Protein AF-A0A6H1P754-F1 (afdb_monomer)

Radius of gyration: 12.23 Å; Cα contacts (8 Å, |Δi|>4): 51; chains: 1; bounding box: 32×21×34 Å

Mean predicted aligned error: 3.3 Å

pLDDT: mean 93.83, std 8.82, range [50.88, 98.62]

Sequence (64 aa):
MTEPDVYQMNGYKNRQDYLNSLADEHALPEKVVELMANMLGPEEDFDGLVALVEDASASGEFDY

Solvent-accessible surface area (backbone atoms only — not comparable to full-atom values): 3833 Å² total; per-residue (Å²): 133,83,80,75,51,78,38,44,74,70,74,28,90,35,66,67,54,44,44,44,50,55,11,62,78,50,60,44,59,50,69,58,44,52,52,51,38,65,70,71,32,79,90,29,52,89,50,60,38,50,57,51,50,52,53,54,45,72,68,51,84,63,79,125

Structure (mmCIF, N/CA/C/O backbone):
data_AF-A0A6H1P754-F1
#
_entry.id   AF-A0A6H1P754-F1
#
loop_
_atom_site.group_PDB
_atom_site.id
_atom_site.type_symbol
_atom_site.label_atom_id
_atom_site.label_alt_id
_atom_site.label_comp_id
_atom_site.label_asym_id
_atom_site.label_entity_id
_atom_site.label_seq_id
_atom_site.pdbx_PDB_ins_code
_atom_site.Cartn_x
_atom_site.Cartn_y
_atom_site.Cartn_z
_atom_site.occupancy
_atom_site.B_iso_or_equiv
_atom_site.auth_seq_id
_atom_site.auth_comp_id
_atom_site.auth_asym_id
_atom_site.auth_atom_id
_atom_site.pdbx_PDB_model_num
ATOM 1 N N . MET A 1 1 ? -21.728 -0.711 18.682 1.00 50.88 1 MET A N 1
ATOM 2 C CA . MET A 1 1 ? -21.251 -1.135 17.350 1.00 50.88 1 MET A CA 1
ATOM 3 C C . MET A 1 1 ? -20.259 -0.074 16.922 1.00 50.88 1 MET A C 1
ATOM 5 O O . MET A 1 1 ? -20.590 1.094 17.076 1.00 50.88 1 MET A O 1
ATOM 9 N N . THR A 1 2 ? -19.034 -0.449 16.563 1.00 76.50 2 THR A N 1
ATOM 10 C CA . THR A 1 2 ? -18.021 0.493 16.064 1.00 76.50 2 THR A CA 1
ATOM 11 C C . THR A 1 2 ? -18.396 0.942 14.657 1.00 76.50 2 THR A C 1
ATOM 13 O O . THR A 1 2 ? -18.934 0.143 13.889 1.00 76.50 2 THR A O 1
ATOM 16 N N . GLU A 1 3 ? -18.163 2.214 14.347 1.00 81.75 3 GLU A N 1
ATOM 17 C CA . GLU A 1 3 ? -18.280 2.718 12.978 1.00 81.75 3 GLU A CA 1
ATOM 18 C C . GLU A 1 3 ? -17.247 2.012 12.083 1.00 81.75 3 GLU A C 1
ATOM 20 O O . GLU A 1 3 ? -16.158 1.691 12.573 1.00 81.75 3 GLU A O 1
ATOM 25 N N . PRO A 1 4 ? -17.590 1.709 10.817 1.00 84.19 4 PRO A N 1
ATOM 26 C CA . PRO A 1 4 ? -16.647 1.107 9.886 1.00 84.19 4 PRO A CA 1
ATOM 27 C C . PRO A 1 4 ? -15.487 2.066 9.612 1.00 84.19 4 PRO A C 1
ATOM 29 O O . PRO A 1 4 ? -15.699 3.271 9.465 1.00 84.19 4 PRO A O 1
ATOM 32 N N . ASP A 1 5 ? -14.267 1.534 9.544 1.00 93.75 5 ASP A N 1
ATOM 33 C CA . ASP A 1 5 ? -13.106 2.326 9.136 1.00 93.75 5 ASP A CA 1
ATOM 34 C C . ASP A 1 5 ? -13.127 2.630 7.625 1.00 93.75 5 ASP A C 1
ATOM 36 O O . ASP A 1 5 ? -13.957 2.111 6.872 1.00 93.75 5 ASP A O 1
ATOM 40 N N . VAL A 1 6 ? -12.209 3.485 7.166 1.00 96.38 6 VAL A N 1
ATOM 41 C CA . VAL A 1 6 ? -12.124 3.887 5.752 1.00 96.38 6 VAL A CA 1
ATOM 42 C C . VAL A 1 6 ? -11.946 2.693 4.804 1.00 96.38 6 VAL A C 1
ATOM 44 O O . VAL A 1 6 ? -12.477 2.713 3.697 1.00 96.38 6 VAL A O 1
ATOM 47 N N . TYR A 1 7 ? -11.282 1.618 5.229 1.00 97.44 7 TYR A N 1
ATOM 48 C CA . TYR A 1 7 ? -11.090 0.423 4.405 1.00 97.44 7 TYR A CA 1
ATOM 49 C C . TYR A 1 7 ? -12.405 -0.346 4.269 1.00 97.44 7 TYR A C 1
ATOM 51 O O . TYR A 1 7 ? -12.807 -0.709 3.165 1.00 97.44 7 TYR A O 1
ATOM 59 N N . GLN A 1 8 ? -13.133 -0.499 5.375 1.00 97.19 8 GLN A N 1
ATOM 60 C CA . GLN A 1 8 ? -14.455 -1.124 5.404 1.00 97.19 8 GLN A CA 1
ATOM 61 C C . GLN A 1 8 ? -15.501 -0.327 4.622 1.00 97.19 8 GLN A C 1
ATOM 63 O O . GLN A 1 8 ? -16.344 -0.921 3.950 1.00 97.19 8 GLN A O 1
ATOM 68 N N . MET A 1 9 ? -15.429 1.007 4.647 1.00 96.38 9 MET A N 1
ATOM 69 C CA . MET A 1 9 ? -16.278 1.873 3.820 1.00 96.38 9 MET A CA 1
ATOM 70 C C . MET A 1 9 ? -16.025 1.690 2.317 1.00 96.38 9 MET A C 1
ATOM 72 O O . MET A 1 9 ? -16.949 1.867 1.527 1.00 96.38 9 MET A O 1
ATOM 76 N N . ASN A 1 10 ? -14.809 1.293 1.932 1.00 95.62 10 ASN A N 1
ATOM 77 C CA . ASN A 1 10 ? -14.429 0.984 0.552 1.00 95.62 10 ASN A CA 1
ATOM 78 C C . ASN A 1 10 ? -14.580 -0.509 0.191 1.00 95.62 10 ASN A C 1
ATOM 80 O O . ASN A 1 10 ? -14.213 -0.916 -0.905 1.00 95.62 10 ASN A O 1
ATOM 84 N N . GLY A 1 11 ? -15.165 -1.324 1.077 1.00 96.75 11 GLY A N 1
ATOM 85 C CA . GLY A 1 11 ? -15.470 -2.733 0.804 1.00 96.75 11 GLY A CA 1
ATOM 86 C C . GLY A 1 11 ? -14.362 -3.727 1.163 1.00 96.75 11 GLY A C 1
ATOM 87 O O . GLY A 1 11 ? -14.537 -4.923 0.930 1.00 96.75 11 GLY A O 1
ATOM 88 N N . TYR A 1 12 ? -13.271 -3.269 1.776 1.00 97.44 12 TYR A N 1
ATOM 89 C CA . TYR A 1 12 ? -12.168 -4.117 2.229 1.00 97.44 12 TYR A CA 1
ATOM 90 C C . TYR A 1 12 ? -12.376 -4.588 3.669 1.00 97.44 12 TYR A C 1
ATOM 92 O O . TYR A 1 12 ? -12.982 -3.905 4.494 1.00 97.44 12 TYR A O 1
ATOM 100 N N . LYS A 1 13 ? -11.838 -5.759 4.025 1.00 97.62 13 LYS A N 1
ATOM 101 C CA . LYS A 1 13 ? -11.936 -6.270 5.408 1.00 97.62 13 LYS A CA 1
ATOM 102 C C . LYS A 1 13 ? -11.164 -5.400 6.404 1.00 97.62 13 LYS A C 1
ATOM 104 O O . LYS A 1 13 ? -11.573 -5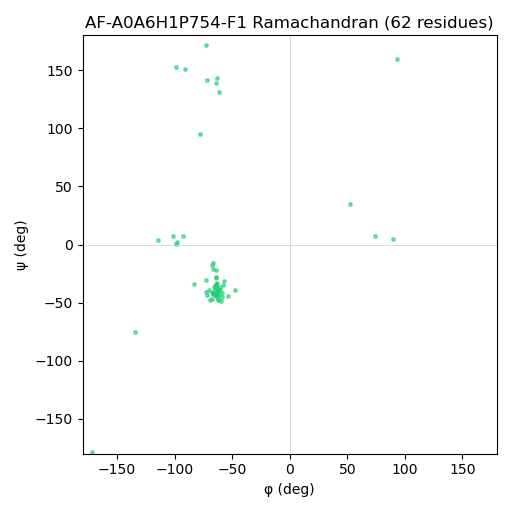.290 7.561 1.00 97.62 13 LYS A O 1
ATOM 109 N N . ASN A 1 14 ? -10.018 -4.878 5.970 1.00 97.19 14 ASN A N 1
ATOM 110 C CA . ASN A 1 14 ? -9.071 -4.052 6.719 1.00 97.19 14 ASN A CA 1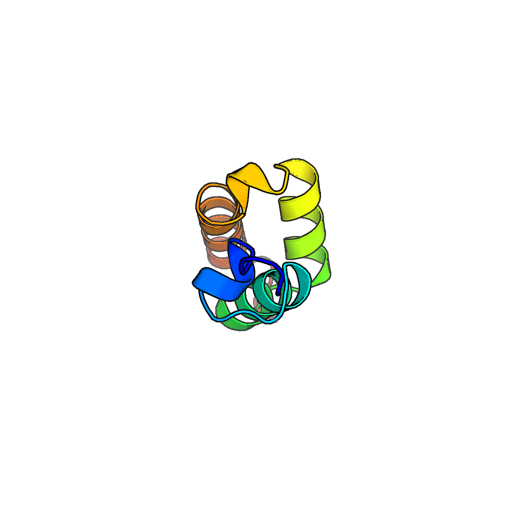
ATOM 111 C C . ASN A 1 14 ? -7.991 -3.509 5.756 1.00 97.19 14 ASN A C 1
ATOM 113 O O . ASN A 1 14 ? -8.008 -3.827 4.568 1.00 97.19 14 ASN A O 1
ATOM 117 N N . ARG A 1 15 ? -7.020 -2.748 6.281 1.00 97.69 15 ARG A N 1
ATOM 118 C CA . ARG A 1 15 ? -5.878 -2.224 5.510 1.00 97.69 15 ARG A CA 1
ATOM 119 C C . ARG A 1 15 ? -5.096 -3.302 4.757 1.00 97.69 15 ARG A C 1
ATOM 121 O O . ARG A 1 15 ? -4.779 -3.103 3.598 1.00 97.69 15 ARG A O 1
ATOM 128 N N . GLN A 1 16 ? -4.797 -4.442 5.382 1.00 98.25 16 GLN A N 1
ATOM 129 C CA . GLN A 1 16 ? -4.024 -5.500 4.719 1.00 98.25 16 GLN A CA 1
ATOM 130 C C . GLN A 1 16 ? -4.778 -6.077 3.514 1.00 98.25 16 GLN A C 1
ATOM 132 O O . GLN A 1 16 ? -4.181 -6.306 2.473 1.00 98.25 16 GLN A O 1
ATOM 137 N N . ASP A 1 17 ? -6.089 -6.284 3.648 1.00 98.50 17 ASP A N 1
ATOM 138 C CA . ASP A 1 17 ? -6.946 -6.771 2.558 1.00 98.50 17 ASP A CA 1
ATOM 139 C C . ASP A 1 17 ? -6.935 -5.804 1.361 1.00 98.50 17 ASP A C 1
ATOM 141 O O . ASP A 1 17 ? -6.889 -6.256 0.223 1.00 98.50 17 ASP A O 1
ATOM 145 N N . TYR A 1 18 ? -6.883 -4.493 1.626 1.00 98.50 18 TYR A N 1
ATOM 146 C CA . TYR A 1 18 ? -6.703 -3.461 0.602 1.00 98.50 18 TYR A CA 1
ATOM 147 C C . TYR A 1 18 ? -5.311 -3.497 -0.055 1.00 98.50 18 TYR A C 1
ATOM 149 O O . TYR A 1 18 ? -5.193 -3.470 -1.275 1.00 98.50 18 TYR A O 1
ATOM 157 N N . LEU A 1 19 ? -4.237 -3.589 0.735 1.00 98.62 19 LEU A N 1
ATOM 158 C CA . LEU A 1 19 ? -2.876 -3.642 0.184 1.00 98.62 19 LEU A CA 1
ATOM 159 C C . LEU A 1 19 ? -2.653 -4.894 -0.675 1.00 98.62 19 LEU A C 1
ATOM 161 O O . LEU A 1 19 ? -2.001 -4.819 -1.715 1.00 98.62 19 LEU A O 1
ATOM 165 N N . ASN A 1 20 ? -3.219 -6.031 -0.266 1.00 98.44 20 ASN A N 1
ATOM 166 C CA . ASN A 1 20 ? -3.151 -7.267 -1.038 1.00 98.44 20 ASN A CA 1
ATOM 167 C C . ASN A 1 20 ? -3.956 -7.163 -2.340 1.00 98.44 20 ASN A C 1
ATOM 169 O O . ASN A 1 20 ? -3.455 -7.590 -3.374 1.00 98.44 20 ASN A O 1
ATOM 173 N N . SER A 1 21 ? -5.152 -6.553 -2.328 1.00 98.31 21 SER A N 1
ATOM 174 C CA . SER A 1 21 ? -5.905 -6.353 -3.575 1.00 98.31 21 SER A CA 1
ATOM 175 C C . SER A 1 21 ? -5.150 -5.452 -4.549 1.00 98.31 21 SER A C 1
ATOM 177 O O . SER A 1 21 ? -5.097 -5.754 -5.735 1.00 98.31 21 SER A O 1
ATOM 179 N N . LEU A 1 22 ? -4.507 -4.392 -4.051 1.00 97.50 22 LEU A N 1
ATOM 180 C CA . LEU A 1 22 ? -3.706 -3.490 -4.876 1.00 97.50 22 LEU A CA 1
ATOM 181 C C . LEU A 1 22 ? -2.476 -4.202 -5.473 1.00 97.50 22 LEU A C 1
ATOM 183 O O . LEU A 1 22 ? -2.127 -3.990 -6.631 1.00 97.50 22 LEU A O 1
ATOM 187 N N . ALA A 1 23 ? -1.834 -5.090 -4.711 1.00 97.62 23 ALA A N 1
ATOM 188 C CA . ALA A 1 23 ? -0.750 -5.929 -5.219 1.00 97.62 23 ALA A CA 1
ATOM 189 C C . ALA A 1 23 ? -1.223 -6.872 -6.339 1.00 97.62 23 ALA A C 1
ATOM 191 O O . ALA A 1 23 ? -0.594 -6.924 -7.399 1.00 97.62 23 ALA A O 1
ATOM 192 N N . ASP A 1 24 ? -2.349 -7.559 -6.128 1.00 97.12 24 ASP A N 1
ATOM 193 C CA . ASP A 1 24 ? -2.938 -8.483 -7.101 1.00 97.12 24 ASP A CA 1
ATOM 194 C C . ASP A 1 24 ? -3.365 -7.769 -8.396 1.00 97.12 24 ASP A C 1
ATOM 196 O O . ASP A 1 24 ? -3.092 -8.259 -9.493 1.00 97.12 24 ASP A O 1
ATOM 200 N N . GLU A 1 25 ? -4.005 -6.599 -8.290 1.00 96.88 25 GLU A N 1
ATOM 201 C CA . GLU A 1 25 ? -4.491 -5.808 -9.432 1.00 96.88 25 GLU A CA 1
ATOM 202 C C . GLU A 1 25 ? -3.358 -5.308 -10.336 1.00 96.88 25 GLU A C 1
ATOM 204 O O . GLU A 1 25 ? -3.514 -5.264 -11.559 1.00 96.88 25 GLU A O 1
ATOM 209 N N . HIS A 1 26 ? -2.210 -4.974 -9.745 1.00 95.38 26 HIS A N 1
ATOM 210 C CA . HIS A 1 26 ? -1.054 -4.423 -10.453 1.00 95.38 26 HIS A CA 1
ATOM 211 C C . HIS A 1 26 ? 0.058 -5.446 -10.721 1.00 95.38 26 HIS A C 1
ATOM 213 O O . HIS A 1 26 ? 1.131 -5.064 -11.195 1.00 95.38 26 HIS A O 1
ATOM 219 N N . ALA A 1 27 ? -0.195 -6.729 -10.432 1.00 95.56 27 ALA A N 1
ATOM 220 C CA . ALA A 1 27 ? 0.765 -7.826 -10.560 1.00 95.56 27 ALA A CA 1
ATOM 221 C C . ALA A 1 27 ? 2.106 -7.553 -9.848 1.00 95.56 27 ALA A C 1
ATOM 223 O O . ALA A 1 27 ? 3.172 -7.968 -10.304 1.00 95.56 27 ALA A O 1
ATOM 224 N N . LEU A 1 28 ? 2.058 -6.857 -8.710 1.00 95.50 28 LEU A N 1
ATOM 225 C CA 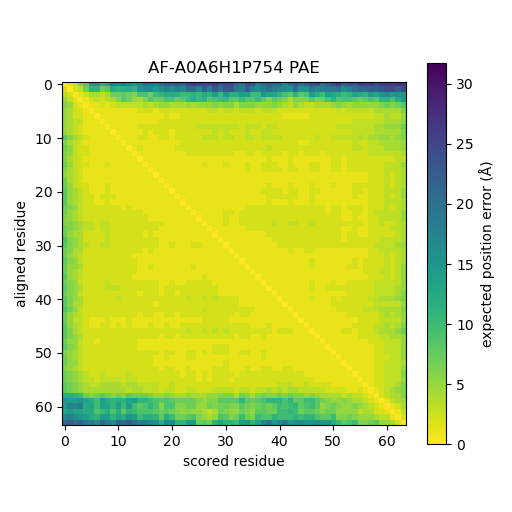. LEU A 1 28 ? 3.233 -6.560 -7.898 1.00 95.50 28 LEU A CA 1
ATOM 226 C C . LEU A 1 28 ? 3.349 -7.538 -6.725 1.00 95.50 28 LEU A C 1
ATOM 228 O O . LEU A 1 28 ? 2.343 -8.017 -6.203 1.00 95.50 28 LEU A O 1
ATOM 232 N N . PRO A 1 29 ? 4.566 -7.805 -6.221 1.00 96.56 29 PRO A N 1
ATOM 233 C CA . PRO A 1 29 ? 4.713 -8.542 -4.976 1.00 96.56 29 PRO A CA 1
ATOM 234 C C . PRO A 1 29 ? 4.048 -7.782 -3.819 1.00 96.56 29 PRO A C 1
ATOM 236 O O . PRO A 1 29 ? 4.367 -6.613 -3.599 1.00 96.56 29 PRO A O 1
ATOM 239 N N . GLU A 1 30 ? 3.226 -8.462 -3.009 1.00 96.94 30 GLU A N 1
ATOM 240 C CA . GLU A 1 30 ? 2.581 -7.876 -1.814 1.00 96.94 30 GLU A CA 1
ATOM 241 C C . GLU A 1 30 ? 3.586 -7.102 -0.950 1.00 96.94 30 GLU A C 1
ATOM 243 O O . GLU A 1 30 ? 3.318 -6.003 -0.466 1.00 96.94 30 GLU A O 1
ATOM 248 N N . LYS A 1 31 ? 4.808 -7.642 -0.824 1.00 96.50 31 LYS A N 1
ATOM 249 C CA . LYS A 1 31 ? 5.854 -7.019 -0.018 1.00 96.50 31 LYS A CA 1
ATOM 250 C C . LYS A 1 31 ? 6.284 -5.643 -0.525 1.00 96.50 31 LYS A C 1
ATOM 252 O O . LYS A 1 31 ? 6.671 -4.800 0.280 1.00 96.50 31 LYS A O 1
ATOM 257 N N . VAL A 1 32 ? 6.251 -5.424 -1.836 1.00 96.75 32 VAL A N 1
ATOM 258 C CA . VAL A 1 32 ? 6.591 -4.136 -2.451 1.00 96.75 32 VAL A CA 1
ATOM 259 C C . VAL A 1 32 ? 5.515 -3.109 -2.111 1.00 96.75 32 VAL A C 1
ATOM 261 O O . VAL A 1 32 ? 5.849 -2.040 -1.599 1.00 96.75 32 VAL A O 1
ATOM 264 N N . VAL A 1 33 ? 4.239 -3.470 -2.275 1.00 98.06 33 VAL A N 1
ATOM 265 C CA . VAL A 1 33 ? 3.101 -2.602 -1.931 1.00 98.06 33 VAL A CA 1
ATOM 266 C C . VAL A 1 33 ? 3.090 -2.263 -0.438 1.00 98.06 33 VAL A C 1
ATOM 268 O O . VAL A 1 33 ? 2.954 -1.099 -0.072 1.00 98.06 33 VAL A O 1
ATOM 271 N N . GLU A 1 34 ? 3.345 -3.235 0.445 1.00 98.25 34 GLU A N 1
ATOM 272 C CA . GLU A 1 34 ? 3.478 -2.981 1.887 1.00 98.25 34 GLU A CA 1
ATOM 273 C C . GLU A 1 34 ? 4.602 -1.992 2.220 1.00 98.25 34 GLU A C 1
ATOM 275 O O . GLU A 1 34 ? 4.460 -1.162 3.118 1.00 98.25 34 GLU A O 1
ATOM 280 N N . LEU A 1 35 ? 5.756 -2.098 1.554 1.00 98.00 35 LEU A N 1
ATOM 281 C CA . LEU A 1 35 ? 6.886 -1.199 1.796 1.00 98.00 35 LEU A CA 1
ATOM 282 C C . LEU A 1 35 ? 6.557 0.231 1.352 1.00 98.00 35 LEU A C 1
ATOM 284 O O . LEU A 1 35 ? 6.852 1.168 2.093 1.00 98.00 35 LEU A O 1
ATOM 288 N N . MET A 1 36 ? 5.898 0.388 0.203 1.00 98.25 36 MET A N 1
ATOM 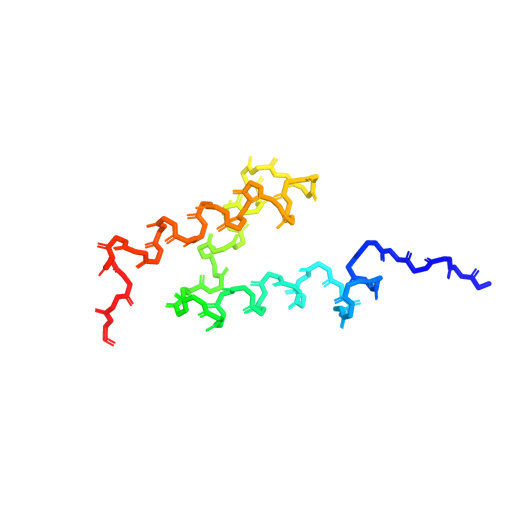289 C CA . MET A 1 36 ? 5.407 1.678 -0.293 1.00 98.25 36 MET A CA 1
ATOM 290 C C . MET A 1 36 ? 4.368 2.286 0.660 1.00 98.25 36 MET A C 1
ATOM 292 O O . MET A 1 36 ? 4.508 3.434 1.078 1.00 98.25 36 MET A O 1
ATOM 296 N N . ALA A 1 37 ? 3.391 1.493 1.102 1.00 98.44 37 ALA A N 1
ATOM 2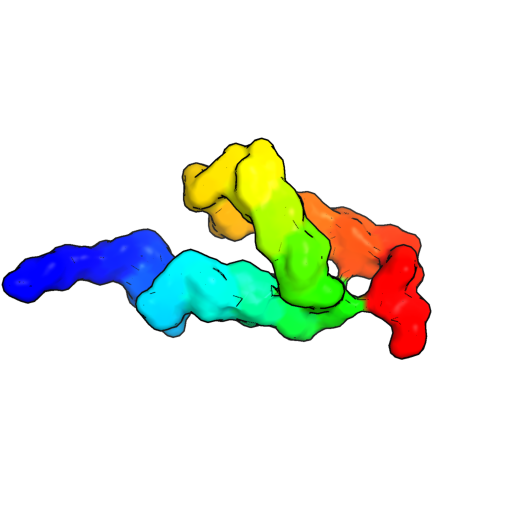97 C CA . ALA A 1 37 ? 2.350 1.921 2.037 1.00 98.44 37 ALA A CA 1
ATOM 298 C C . ALA A 1 37 ? 2.912 2.308 3.416 1.00 98.44 37 ALA A C 1
ATOM 300 O O . ALA A 1 37 ? 2.412 3.213 4.086 1.00 98.44 37 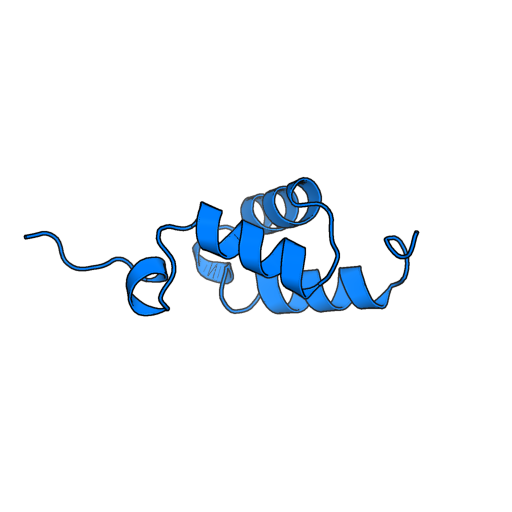ALA A O 1
ATOM 301 N N . ASN A 1 38 ? 3.967 1.627 3.869 1.00 98.00 38 ASN A N 1
ATOM 302 C CA . ASN A 1 38 ? 4.669 1.988 5.101 1.00 98.00 38 ASN A CA 1
ATOM 303 C C . ASN A 1 38 ? 5.516 3.258 4.946 1.00 98.00 38 ASN A C 1
ATOM 305 O O . ASN A 1 38 ? 5.704 3.973 5.927 1.00 98.00 38 ASN A O 1
ATOM 309 N N . MET A 1 39 ? 6.036 3.530 3.747 1.00 98.00 39 MET A N 1
ATOM 310 C CA . MET A 1 39 ? 6.826 4.728 3.460 1.00 98.00 39 MET A CA 1
ATOM 311 C C . MET A 1 39 ? 5.961 5.991 3.405 1.00 98.00 39 MET A C 1
ATOM 313 O O . MET A 1 39 ? 6.388 7.026 3.912 1.00 98.00 39 MET A O 1
ATOM 317 N N . LEU A 1 40 ? 4.776 5.907 2.799 1.00 98.06 40 LEU A N 1
ATOM 318 C CA . LEU A 1 40 ? 3.858 7.040 2.654 1.00 98.06 40 LEU A CA 1
ATOM 319 C C . LEU A 1 40 ? 2.996 7.262 3.901 1.00 98.06 40 LEU A C 1
ATOM 321 O O . LEU A 1 40 ? 2.723 8.399 4.267 1.00 98.06 40 LEU A O 1
ATOM 325 N N . GLY A 1 41 ? 2.635 6.179 4.591 1.00 97.69 41 GLY A N 1
ATOM 326 C CA . GLY A 1 41 ? 1.709 6.220 5.714 1.00 97.69 41 GLY A CA 1
ATOM 327 C C . GLY A 1 41 ? 0.261 5.949 5.288 1.00 97.69 41 GLY A C 1
ATOM 328 O O . GLY A 1 41 ? -0.086 6.074 4.117 1.00 97.69 41 GLY A O 1
ATOM 329 N N . PRO A 1 42 ? -0.597 5.544 6.241 1.00 97.25 42 PRO A N 1
ATOM 330 C CA . PRO A 1 42 ? -1.967 5.113 5.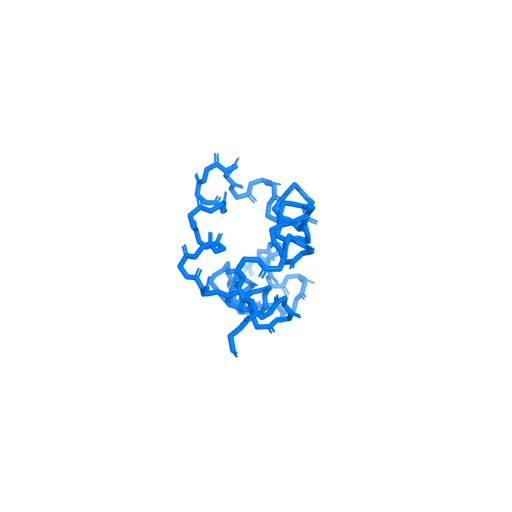959 1.00 97.25 42 PRO A CA 1
ATOM 331 C C . PRO A 1 42 ? -2.889 6.232 5.458 1.00 97.25 42 PRO A C 1
ATOM 333 O O . PRO A 1 42 ? -3.954 5.927 4.930 1.00 97.25 42 PRO A O 1
ATOM 336 N N . GLU A 1 43 ? -2.531 7.507 5.646 1.00 97.56 43 GLU A N 1
ATOM 337 C CA . GLU A 1 43 ? -3.270 8.635 5.062 1.00 97.56 43 GLU A CA 1
ATOM 338 C C . GLU A 1 43 ? -3.241 8.659 3.527 1.00 97.56 43 GLU A C 1
ATOM 340 O O . GLU A 1 43 ? -4.217 9.105 2.934 1.00 97.56 43 GLU A O 1
ATOM 345 N N . GLU A 1 44 ? -2.182 8.127 2.909 1.00 98.38 44 GLU A N 1
ATOM 346 C CA . GLU A 1 44 ? -1.956 8.173 1.456 1.00 98.38 44 GLU A CA 1
ATOM 347 C C . GLU A 1 44 ? -2.394 6.878 0.743 1.00 98.38 44 GLU A C 1
ATOM 349 O O . GLU A 1 44 ? -2.183 6.697 -0.458 1.00 98.38 44 GLU A O 1
ATOM 354 N N . ASP A 1 45 ? -2.956 5.916 1.483 1.00 98.25 45 ASP A N 1
ATOM 355 C CA . ASP A 1 45 ? -3.241 4.570 0.977 1.00 98.25 45 ASP A CA 1
ATOM 356 C C . ASP A 1 45 ? -4.171 4.592 -0.250 1.00 98.25 45 ASP A C 1
ATOM 358 O O . ASP A 1 45 ? -4.004 3.773 -1.149 1.00 98.25 45 ASP A O 1
ATOM 362 N N . PHE A 1 46 ? -5.127 5.524 -0.316 1.00 98.00 46 PHE A N 1
ATOM 363 C CA . PHE A 1 46 ? -6.147 5.593 -1.376 1.00 98.00 46 PHE A CA 1
ATOM 364 C C . PHE A 1 46 ? -5.842 6.603 -2.494 1.00 98.00 46 PHE A C 1
ATOM 366 O O . PHE A 1 46 ? -6.642 6.736 -3.421 1.00 98.00 46 PHE A O 1
ATOM 373 N N . ASP A 1 47 ? -4.717 7.314 -2.424 1.00 97.25 47 ASP A N 1
ATOM 374 C CA . ASP A 1 47 ? -4.286 8.283 -3.432 1.00 97.25 47 ASP A CA 1
ATOM 375 C C . ASP A 1 47 ? -2.797 8.120 -3.781 1.00 97.25 47 ASP A C 1
ATOM 377 O O . ASP A 1 47 ? -2.473 7.570 -4.836 1.00 97.25 47 ASP A O 1
ATOM 381 N N . GLY A 1 48 ? -1.883 8.550 -2.911 1.00 97.94 48 GLY A N 1
ATOM 382 C CA . GLY A 1 48 ? -0.445 8.553 -3.153 1.00 97.94 48 GLY A CA 1
ATOM 383 C C . GLY A 1 48 ? 0.124 7.152 -3.367 1.00 97.94 48 GLY A C 1
ATOM 384 O O . GLY A 1 48 ? 0.958 6.949 -4.253 1.00 97.94 48 GLY A O 1
ATOM 385 N N . LEU A 1 49 ? -0.358 6.165 -2.610 1.00 98.38 49 LEU A N 1
ATOM 386 C CA . LEU A 1 49 ? 0.043 4.772 -2.778 1.00 98.38 49 LEU A CA 1
ATOM 387 C C . LEU A 1 49 ? -0.405 4.208 -4.129 1.00 98.38 49 LEU A C 1
ATOM 389 O O . LEU A 1 49 ? 0.386 3.529 -4.779 1.00 98.38 49 LEU A O 1
ATOM 393 N N . VAL A 1 50 ? -1.635 4.507 -4.562 1.00 98.19 50 VAL A N 1
ATOM 394 C CA . VAL A 1 50 ? -2.168 4.049 -5.856 1.00 98.19 50 VAL A CA 1
ATOM 395 C C . VAL A 1 50 ? -1.295 4.576 -6.992 1.00 98.19 50 VAL A C 1
ATOM 397 O O . VAL A 1 50 ? -0.827 3.796 -7.816 1.00 98.19 50 VAL A O 1
ATOM 400 N N . ALA A 1 51 ? -0.978 5.875 -6.977 1.00 97.75 51 ALA A N 1
ATOM 401 C CA . ALA A 1 51 ? -0.116 6.485 -7.988 1.00 97.75 51 ALA A CA 1
ATOM 402 C C . ALA A 1 51 ? 1.299 5.871 -8.014 1.00 97.75 51 ALA A C 1
ATOM 404 O O . ALA A 1 51 ? 1.868 5.663 -9.085 1.00 97.75 51 ALA A O 1
ATOM 405 N N . LEU A 1 52 ? 1.874 5.564 -6.844 1.00 97.19 52 LEU A N 1
ATOM 406 C CA . LEU A 1 52 ? 3.200 4.948 -6.747 1.00 97.19 52 LEU A CA 1
ATOM 407 C C . LEU A 1 52 ? 3.207 3.487 -7.228 1.00 97.19 52 LEU A C 1
ATOM 409 O O . LEU A 1 52 ? 4.157 3.060 -7.883 1.00 97.19 52 LEU A O 1
ATOM 413 N N . VAL A 1 53 ? 2.155 2.725 -6.923 1.00 97.06 53 VAL A N 1
ATOM 414 C CA . VAL A 1 53 ? 1.987 1.343 -7.394 1.00 97.06 53 VAL A CA 1
ATOM 415 C C . VAL A 1 53 ? 1.792 1.294 -8.909 1.00 97.06 53 VAL A C 1
ATOM 417 O O . VAL A 1 53 ? 2.414 0.463 -9.573 1.00 97.06 53 VAL A O 1
ATOM 420 N N . GLU A 1 54 ? 0.987 2.197 -9.469 1.00 96.25 54 GLU A N 1
ATOM 421 C CA . GLU A 1 54 ? 0.795 2.318 -10.917 1.00 96.25 54 GLU A CA 1
ATOM 422 C C . GLU A 1 54 ? 2.114 2.592 -11.651 1.00 96.25 54 GLU A C 1
ATOM 424 O O . GLU A 1 54 ? 2.409 1.927 -12.644 1.00 96.25 54 GLU A O 1
ATOM 429 N N . ASP A 1 55 ? 2.936 3.516 -11.142 1.00 95.75 55 ASP A N 1
ATOM 430 C CA . ASP A 1 55 ? 4.257 3.821 -11.709 1.00 95.75 55 ASP A CA 1
ATOM 431 C C . ASP A 1 55 ? 5.211 2.616 -11.617 1.00 95.75 55 ASP A C 1
ATOM 433 O O . ASP A 1 55 ? 5.854 2.238 -12.600 1.00 95.75 55 ASP A O 1
ATOM 437 N N . ALA A 1 56 ? 5.244 1.945 -10.460 1.00 94.25 56 ALA A N 1
ATOM 438 C CA . ALA A 1 56 ? 6.073 0.761 -10.256 1.00 94.25 56 ALA A CA 1
ATOM 439 C C . ALA A 1 56 ? 5.676 -0.401 -11.180 1.00 94.25 56 ALA A C 1
ATOM 441 O O . ALA A 1 56 ? 6.549 -1.051 -11.754 1.00 94.25 56 ALA A O 1
ATOM 442 N N . SER A 1 57 ? 4.377 -0.640 -11.364 1.00 93.69 57 SER A N 1
ATOM 443 C CA . SER A 1 57 ? 3.855 -1.647 -12.294 1.00 93.69 57 SER A CA 1
ATOM 444 C C . SER A 1 57 ? 4.189 -1.287 -13.749 1.00 93.69 57 SER A C 1
ATOM 446 O O . SER A 1 57 ? 4.704 -2.117 -14.496 1.00 93.69 57 SER A O 1
ATOM 448 N N . ALA A 1 58 ? 4.022 -0.018 -14.138 1.00 92.06 58 ALA A N 1
ATOM 449 C CA . ALA A 1 58 ? 4.308 0.454 -15.494 1.00 92.06 58 ALA A CA 1
ATOM 450 C C . ALA A 1 58 ? 5.799 0.406 -15.881 1.00 92.06 58 ALA A C 1
ATOM 452 O O . ALA A 1 58 ? 6.121 0.393 -17.071 1.00 92.06 58 ALA A O 1
ATOM 453 N N . SER A 1 59 ? 6.713 0.371 -14.904 1.00 89.06 59 SER A N 1
ATOM 454 C CA . SER A 1 59 ? 8.158 0.260 -15.149 1.00 89.06 59 SER A CA 1
ATOM 455 C C . SER A 1 59 ? 8.574 -1.058 -15.824 1.00 89.06 59 SER A C 1
A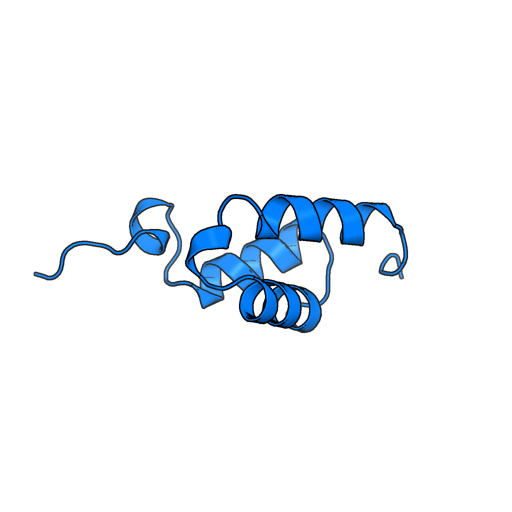TOM 457 O O . SER A 1 59 ? 9.637 -1.117 -16.446 1.00 89.06 59 SER A O 1
ATOM 459 N N . GLY A 1 60 ? 7.747 -2.108 -15.716 1.00 81.06 60 GLY A N 1
ATOM 460 C CA . GLY A 1 60 ? 8.038 -3.451 -16.226 1.00 81.06 60 GLY A CA 1
ATOM 461 C C . GLY A 1 60 ? 9.077 -4.230 -15.406 1.00 81.06 60 GLY A C 1
ATOM 462 O O . GLY A 1 60 ? 9.484 -5.313 -15.817 1.00 81.06 60 GLY A O 1
ATOM 463 N N . GLU A 1 61 ? 9.521 -3.725 -14.246 1.00 79.88 61 GLU A N 1
ATOM 464 C CA . GLU A 1 61 ? 10.502 -4.418 -13.386 1.00 79.88 61 GLU A CA 1
ATOM 465 C C . GLU A 1 61 ? 9.970 -5.721 -12.756 1.00 79.88 61 GLU A C 1
ATOM 467 O O . GLU A 1 61 ? 10.751 -6.545 -12.266 1.00 79.88 61 GLU A O 1
ATOM 472 N N . PHE A 1 62 ? 8.649 -5.914 -12.777 1.00 80.00 62 PHE A N 1
ATOM 473 C CA . PHE A 1 62 ? 7.951 -7.035 -12.145 1.00 80.00 62 PHE A CA 1
ATOM 474 C C . PHE A 1 62 ? 7.256 -7.981 -13.140 1.00 80.00 62 PHE A C 1
ATOM 476 O O . PHE A 1 62 ? 6.643 -8.957 -12.711 1.00 80.00 62 PHE A O 1
ATOM 483 N N . ASP A 1 63 ? 7.414 -7.753 -14.448 1.00 75.00 63 ASP A N 1
ATOM 484 C CA . ASP A 1 63 ? 6.903 -8.632 -15.505 1.00 75.00 63 ASP A CA 1
ATOM 485 C C . ASP A 1 63 ? 7.819 -9.870 -15.654 1.00 75.00 63 ASP A C 1
ATOM 487 O O . ASP A 1 63 ? 8.839 -9.816 -16.349 1.00 75.00 63 ASP A O 1
ATOM 491 N N . TYR A 1 64 ? 7.483 -10.989 -14.992 1.0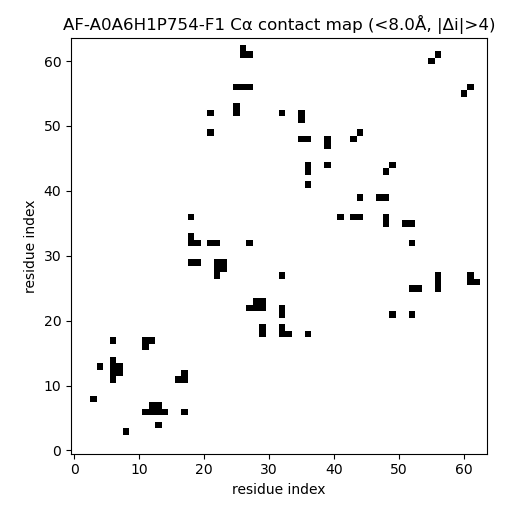0 62.38 64 TYR A N 1
ATOM 492 C CA . TYR A 1 64 ? 8.217 -12.272 -15.063 1.00 62.38 64 TYR A CA 1
ATOM 493 C C . TYR A 1 64 ? 7.389 -13.418 -15.652 1.00 62.38 64 TYR A C 1
ATOM 495 O O . TYR A 1 64 ? 6.199 -13.557 -15.287 1.00 62.38 64 TYR A O 1
#

Foldseek 3Di:
DDDDDPCVVVVAPDLLSLLVVLCVVLVHDSVVLVVLCVVVDPVCSVPVSSVVSNVVSVVCPNVD

Organism: Priestia megaterium (NCBI:txid1404)

Secondary structure (DSSP, 8-state):
-PPPPHHHHTT-SSHHHHHHHHHHHTT--HHHHHHHHHHH-GGGTTTHHHHHHHHHHHTTTT--

Nearest PDB structures (foldseek):
  3nce-assembly1_A  TM=3.186E-01  e=5.316E+00  Homo sapiens